Protein AF-A0A8S8XWK3-F1 (afdb_monomer_lite)

Structure (mmCIF, N/CA/C/O backbone):
data_AF-A0A8S8XWK3-F1
#
_entry.id   AF-A0A8S8XWK3-F1
#
loop_
_atom_site.group_PDB
_atom_site.id
_atom_site.type_symbol
_atom_site.label_atom_id
_atom_site.label_alt_id
_atom_site.label_comp_id
_atom_site.label_asym_id
_atom_site.label_entity_id
_atom_site.label_seq_id
_atom_site.pdbx_PDB_ins_code
_atom_site.Cartn_x
_atom_site.Cartn_y
_atom_site.Cartn_z
_atom_site.occupancy
_atom_site.B_iso_or_equiv
_atom_site.auth_seq_id
_atom_site.auth_comp_id
_atom_site.auth_asym_id
_atom_site.auth_atom_id
_atom_site.pdbx_PDB_model_num
ATOM 1 N N . MET A 1 1 ? -14.035 -8.958 2.913 1.00 49.16 1 MET A N 1
ATOM 2 C CA . MET A 1 1 ? -13.884 -9.021 4.379 1.00 49.16 1 MET A CA 1
ATOM 3 C C . MET A 1 1 ? -13.364 -7.660 4.763 1.00 49.16 1 MET A C 1
ATOM 5 O O . MET A 1 1 ? -12.313 -7.288 4.266 1.00 49.16 1 MET A O 1
ATOM 9 N N . ILE A 1 2 ? -14.172 -6.885 5.473 1.00 53.72 2 ILE A N 1
ATOM 10 C CA . ILE A 1 2 ? -13.828 -5.519 5.859 1.00 53.72 2 ILE A CA 1
ATOM 11 C C . ILE A 1 2 ? -12.912 -5.680 7.082 1.00 53.72 2 ILE A C 1
ATOM 13 O O . ILE A 1 2 ? -13.294 -6.381 8.017 1.00 53.72 2 ILE A O 1
ATOM 17 N N . GLN A 1 3 ? -11.659 -5.218 7.004 1.00 62.28 3 GLN A N 1
ATOM 18 C CA . GLN A 1 3 ? -10.723 -5.292 8.138 1.00 62.28 3 GLN A CA 1
ATOM 19 C C . GLN A 1 3 ? -10.417 -3.921 8.750 1.00 62.28 3 GLN A C 1
ATOM 21 O O . GLN A 1 3 ? -9.990 -3.860 9.899 1.00 62.28 3 GLN A O 1
ATOM 26 N N . PHE A 1 4 ? -10.659 -2.820 8.028 1.00 60.62 4 PHE A N 1
ATOM 27 C CA . PHE A 1 4 ? -10.454 -1.453 8.525 1.00 60.62 4 PHE A CA 1
ATOM 28 C C . PHE A 1 4 ? -11.403 -1.068 9.672 1.00 60.62 4 PHE A C 1
ATOM 30 O O . PHE A 1 4 ? -11.009 -0.369 10.601 1.00 60.62 4 PHE A O 1
ATOM 37 N N . ASP A 1 5 ? -12.648 -1.533 9.610 1.00 67.00 5 ASP A N 1
ATOM 38 C CA . ASP A 1 5 ? -13.683 -1.363 10.634 1.00 67.00 5 ASP A CA 1
ATOM 39 C C . ASP A 1 5 ? -13.344 -2.088 11.943 1.00 67.00 5 ASP A C 1
ATOM 41 O O . ASP A 1 5 ? -13.774 -1.657 13.013 1.00 67.00 5 ASP A O 1
ATOM 45 N N . LEU A 1 6 ? -12.540 -3.153 11.866 1.00 71.94 6 LEU A N 1
ATOM 46 C CA . LEU A 1 6 ? -12.059 -3.898 13.028 1.00 71.94 6 LEU A CA 1
ATOM 47 C C . LEU A 1 6 ? -10.711 -3.364 13.542 1.00 71.94 6 LEU A C 1
ATOM 49 O O . LEU A 1 6 ? -10.504 -3.248 14.749 1.00 71.94 6 LEU A O 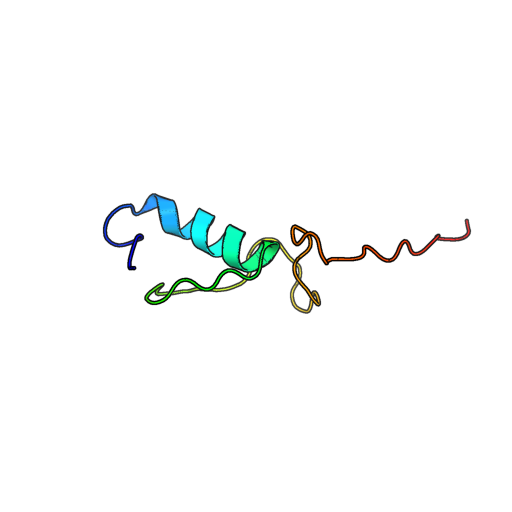1
ATOM 53 N N . TRP A 1 7 ? -9.803 -3.012 12.626 1.00 76.94 7 TRP A N 1
ATOM 54 C CA . TRP A 1 7 ? -8.453 -2.536 12.918 1.00 76.94 7 TRP A CA 1
ATOM 55 C C . TRP A 1 7 ? -8.116 -1.308 12.067 1.00 76.94 7 TRP A C 1
ATOM 57 O O . TRP A 1 7 ? -7.677 -1.421 10.924 1.00 76.94 7 TRP A O 1
ATOM 67 N N . PHE A 1 8 ? -8.214 -0.114 12.655 1.00 73.81 8 PHE A N 1
ATOM 68 C CA . PHE A 1 8 ? -7.913 1.143 11.953 1.00 73.81 8 PHE A CA 1
ATOM 69 C C . PHE A 1 8 ? -6.498 1.199 11.345 1.00 73.81 8 PHE A C 1
ATOM 71 O O . PHE A 1 8 ? -6.297 1.828 10.306 1.00 73.81 8 PHE A O 1
ATOM 78 N N . GLY A 1 9 ? -5.520 0.518 11.956 1.00 80.12 9 GLY A N 1
ATOM 79 C CA . GLY A 1 9 ? -4.143 0.443 11.452 1.00 80.12 9 GLY A CA 1
ATOM 80 C C . GLY A 1 9 ? -3.967 -0.404 10.185 1.00 80.12 9 GLY A C 1
ATOM 81 O O . GLY A 1 9 ? -2.934 -0.303 9.529 1.00 80.12 9 GLY A O 1
ATOM 82 N N . ALA A 1 10 ? -4.963 -1.211 9.804 1.00 82.31 10 ALA A N 1
ATOM 83 C CA . ALA A 1 10 ? -4.867 -2.094 8.642 1.00 82.31 10 ALA A CA 1
ATOM 84 C C . ALA A 1 10 ? -4.934 -1.344 7.299 1.00 82.31 10 ALA A C 1
ATOM 86 O O . ALA A 1 10 ? -4.450 -1.868 6.303 1.00 82.31 10 ALA A O 1
ATOM 87 N N . ASN A 1 11 ? -5.452 -0.108 7.269 1.00 83.56 11 ASN A N 1
ATOM 88 C CA . ASN A 1 11 ? -5.620 0.678 6.036 1.00 83.56 11 ASN A CA 1
ATOM 89 C C . ASN A 1 11 ? -4.314 0.781 5.226 1.00 83.56 11 ASN A C 1
ATOM 91 O O . ASN A 1 11 ? -4.287 0.523 4.025 1.00 83.56 11 ASN A O 1
ATOM 95 N N . TRP A 1 12 ? -3.202 1.099 5.897 1.00 84.56 12 TRP A N 1
ATOM 96 C CA . TRP A 1 12 ? -1.914 1.252 5.219 1.00 84.56 12 TRP A CA 1
ATOM 97 C C . TRP A 1 12 ? -1.393 -0.071 4.655 1.00 84.56 12 TRP A C 1
ATOM 99 O O . TRP A 1 12 ? -0.963 -0.126 3.506 1.00 84.56 12 TRP A O 1
ATOM 109 N N . HIS A 1 13 ? -1.494 -1.147 5.436 1.00 86.31 13 HIS A N 1
ATOM 110 C CA . HIS A 1 13 ? -1.033 -2.472 5.028 1.00 86.31 13 HIS A CA 1
ATOM 111 C C . HIS A 1 13 ? -1.864 -3.058 3.880 1.00 86.31 13 HIS A C 1
ATOM 113 O O . HIS A 1 13 ? -1.319 -3.712 2.992 1.00 86.31 13 HIS A O 1
ATOM 119 N N . GLU A 1 14 ? -3.171 -2.797 3.845 1.00 86.56 14 GLU A N 1
ATOM 120 C CA . GLU A 1 14 ? -4.030 -3.221 2.735 1.00 86.56 14 GLU A CA 1
ATOM 121 C C . GLU A 1 14 ? -3.695 -2.464 1.445 1.00 86.56 14 GLU A C 1
ATOM 123 O O . GLU A 1 14 ? -3.634 -3.062 0.368 1.00 86.56 14 GLU A O 1
ATOM 128 N N . ARG A 1 15 ? -3.385 -1.167 1.542 1.00 88.94 15 ARG A N 1
ATOM 129 C CA . ARG A 1 15 ? -2.924 -0.370 0.394 1.00 88.94 15 ARG A CA 1
ATOM 130 C C . ARG A 1 15 ? -1.543 -0.797 -0.097 1.00 88.94 15 ARG A C 1
ATOM 132 O O . ARG A 1 15 ? -1.330 -0.873 -1.303 1.00 88.94 15 ARG A O 1
ATOM 139 N N . GLU A 1 16 ? -0.631 -1.126 0.811 1.00 88.88 16 GLU A N 1
ATOM 140 C CA . GLU A 1 16 ? 0.694 -1.668 0.493 1.00 88.88 16 GLU A CA 1
ATOM 141 C C . GLU A 1 16 ? 0.596 -3.015 -0.239 1.00 88.88 16 GLU A C 1
ATOM 143 O O . GLU A 1 16 ? 1.199 -3.199 -1.297 1.00 88.88 16 GLU A O 1
ATOM 148 N N . ALA A 1 17 ? -0.217 -3.943 0.272 1.00 88.00 17 ALA A N 1
ATOM 149 C CA . ALA A 1 17 ? -0.443 -5.238 -0.364 1.00 88.00 17 ALA A CA 1
ATOM 150 C C . ALA A 1 17 ? -1.136 -5.100 -1.732 1.00 88.00 17 ALA A C 1
ATOM 152 O O . ALA A 1 17 ? -0.819 -5.837 -2.670 1.00 88.00 17 ALA A O 1
ATOM 153 N N . PHE A 1 18 ? -2.048 -4.138 -1.883 1.00 88.69 18 PHE A N 1
ATOM 154 C CA . PHE A 1 18 ? -2.630 -3.809 -3.182 1.00 88.69 18 PHE A CA 1
ATOM 155 C C . PHE A 1 18 ? -1.570 -3.315 -4.174 1.00 88.69 18 PHE A C 1
ATOM 157 O O . PHE A 1 18 ? -1.510 -3.799 -5.304 1.00 88.69 18 PHE A O 1
ATOM 164 N N . ASP A 1 19 ? -0.701 -2.401 -3.752 1.00 88.44 19 ASP A N 1
ATOM 165 C CA . ASP A 1 19 ? 0.293 -1.779 -4.625 1.00 88.44 19 ASP A CA 1
ATOM 166 C C . ASP A 1 19 ? 1.398 -2.760 -5.046 1.00 88.44 19 ASP A C 1
ATOM 168 O O . ASP A 1 19 ? 1.722 -2.886 -6.227 1.00 88.44 19 ASP A O 1
ATOM 172 N N . LEU A 1 20 ? 1.931 -3.531 -4.096 1.00 88.31 20 LEU A N 1
ATOM 173 C CA . LEU A 1 20 ? 3.104 -4.375 -4.330 1.00 88.31 20 LEU A CA 1
ATOM 174 C C . LEU A 1 20 ? 2.778 -5.788 -4.820 1.00 88.31 20 LEU A C 1
ATOM 176 O O . LEU A 1 20 ? 3.609 -6.384 -5.505 1.00 88.31 20 LEU A O 1
ATOM 180 N N . MET A 1 21 ? 1.600 -6.323 -4.478 1.00 86.38 21 MET A N 1
ATOM 181 C CA . MET A 1 21 ? 1.198 -7.707 -4.794 1.00 86.38 21 MET A CA 1
ATOM 182 C C . MET A 1 21 ? -0.027 -7.791 -5.718 1.00 86.38 21 MET A C 1
ATOM 184 O O . MET A 1 21 ? -0.289 -8.847 -6.308 1.00 86.38 21 MET A O 1
ATOM 188 N N . GLY A 1 22 ? -0.792 -6.705 -5.855 1.00 86.75 22 GLY A N 1
ATOM 189 C CA . GLY A 1 22 ? -2.029 -6.685 -6.638 1.00 86.75 22 GLY A CA 1
ATOM 190 C C . GLY A 1 22 ? -3.193 -7.394 -5.957 1.00 86.75 22 GLY A C 1
ATOM 191 O O . GLY A 1 22 ? -4.050 -7.962 -6.636 1.00 86.75 22 GLY A O 1
ATOM 192 N N . ILE A 1 23 ? -3.203 -7.428 -4.621 1.00 86.75 23 ILE A N 1
ATOM 193 C CA . ILE A 1 23 ? -4.280 -8.041 -3.836 1.00 86.75 23 ILE A CA 1
ATOM 194 C C . ILE A 1 23 ? -5.416 -7.028 -3.665 1.00 86.75 23 ILE A C 1
ATOM 196 O O . ILE A 1 23 ? -5.212 -5.938 -3.139 1.00 86.75 23 ILE A O 1
ATOM 200 N N . TYR A 1 24 ? -6.626 -7.397 -4.091 1.00 85.19 24 TYR A N 1
ATOM 201 C CA . TYR A 1 24 ? -7.810 -6.544 -3.980 1.00 85.19 24 TYR A CA 1
ATOM 202 C C . TYR A 1 24 ? -8.586 -6.823 -2.689 1.00 85.19 24 TYR A C 1
ATOM 204 O O . TYR A 1 24 ? -9.057 -7.940 -2.464 1.00 85.19 24 TYR A O 1
ATOM 212 N N . PHE A 1 25 ? -8.784 -5.783 -1.877 1.00 83.31 25 PHE A N 1
ATOM 213 C CA . PHE A 1 25 ? -9.580 -5.846 -0.651 1.00 83.31 25 PHE A CA 1
ATOM 214 C C . PHE A 1 25 ? -10.998 -5.316 -0.905 1.00 83.31 25 PHE A C 1
ATOM 216 O O . PHE A 1 25 ? -11.211 -4.129 -1.151 1.00 83.31 25 PHE A O 1
ATOM 223 N N . ILE A 1 26 ? -11.991 -6.211 -0.863 1.00 82.31 26 ILE A N 1
ATOM 224 C CA . ILE A 1 26 ? -13.403 -5.863 -1.085 1.00 82.31 26 ILE A CA 1
ATOM 225 C C . ILE A 1 26 ? -13.954 -5.147 0.153 1.00 82.31 26 ILE A C 1
ATOM 227 O O . ILE A 1 26 ? -14.025 -5.750 1.229 1.00 82.31 26 ILE A O 1
ATOM 231 N N . GLY A 1 27 ? -14.399 -3.900 -0.031 1.00 78.25 27 GLY A N 1
ATOM 232 C CA . GLY A 1 27 ? -14.976 -3.059 1.024 1.00 78.25 27 GLY A CA 1
ATOM 233 C C . GLY A 1 27 ? -14.023 -2.008 1.600 1.00 78.25 27 GLY A C 1
ATOM 234 O O . GLY A 1 27 ? -14.409 -1.308 2.531 1.00 78.25 27 GLY A O 1
ATOM 235 N N . HIS A 1 28 ? -12.805 -1.874 1.062 1.00 78.38 28 HIS A N 1
ATOM 236 C CA . HIS A 1 28 ? -11.885 -0.815 1.474 1.00 78.38 28 HIS A CA 1
ATOM 237 C C . HIS A 1 28 ? -12.353 0.554 0.933 1.00 78.38 28 HIS A C 1
ATOM 239 O O . HIS A 1 28 ? -12.628 0.656 -0.266 1.00 78.38 28 HIS A O 1
ATOM 245 N N . PRO A 1 29 ? -12.442 1.610 1.768 1.00 80.25 29 PRO A N 1
ATOM 246 C CA . PRO A 1 29 ? -12.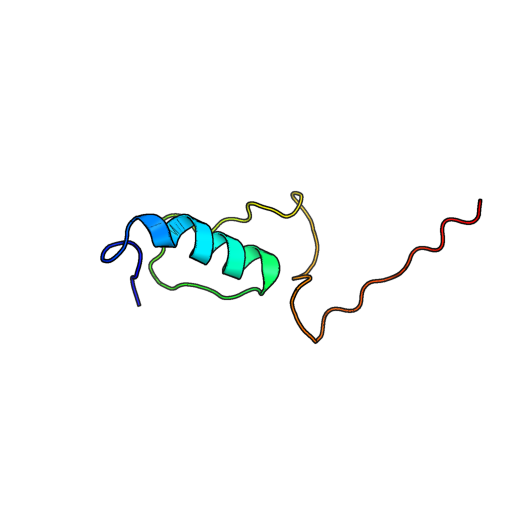976 2.910 1.349 1.00 80.25 29 PRO A CA 1
ATOM 247 C C . PRO A 1 29 ? -12.073 3.640 0.348 1.00 80.25 29 PRO A C 1
ATOM 249 O O . PRO A 1 29 ? -12.563 4.460 -0.423 1.00 80.25 29 PRO A O 1
ATOM 252 N N . ASP A 1 30 ? -10.766 3.352 0.355 1.00 81.56 30 ASP A N 1
ATOM 253 C CA . ASP A 1 30 ? -9.805 4.031 -0.513 1.00 81.56 30 ASP A CA 1
ATOM 254 C C . ASP A 1 30 ? -8.611 3.148 -0.905 1.00 81.56 30 ASP A C 1
ATOM 256 O O . ASP A 1 30 ? -7.522 3.225 -0.331 1.00 81.56 30 ASP A O 1
ATOM 260 N N . LEU A 1 31 ? -8.836 2.227 -1.842 1.00 81.88 31 LEU A N 1
ATOM 261 C CA . LEU A 1 31 ? -7.789 1.341 -2.347 1.00 81.88 31 LEU A CA 1
ATOM 262 C C . LEU A 1 31 ? -7.054 2.011 -3.520 1.00 81.88 31 LEU A C 1
ATOM 264 O O . LEU A 1 31 ? -7.441 1.883 -4.680 1.00 81.88 31 LEU A O 1
ATOM 268 N N . ARG A 1 32 ? -5.999 2.764 -3.204 1.00 82.56 32 ARG A N 1
ATOM 269 C CA . ARG A 1 32 ? -5.108 3.414 -4.178 1.00 82.56 32 ARG A CA 1
ATOM 270 C C . ARG A 1 32 ? -3.652 3.069 -3.895 1.00 82.56 32 ARG A C 1
ATOM 272 O O . ARG A 1 32 ? -3.301 2.790 -2.747 1.00 82.56 32 ARG A O 1
ATOM 279 N N . ARG A 1 33 ? -2.823 3.144 -4.940 1.00 82.62 33 ARG A N 1
ATOM 280 C CA . ARG A 1 33 ? -1.362 2.995 -4.855 1.00 82.62 33 ARG A CA 1
ATOM 281 C C . ARG A 1 33 ? -0.736 4.066 -3.960 1.00 82.62 33 ARG A C 1
ATOM 283 O O . ARG A 1 33 ? -1.303 5.151 -3.814 1.00 82.62 33 ARG A O 1
ATOM 290 N N . VAL A 1 34 ? 0.389 3.737 -3.326 1.00 85.25 34 VAL A N 1
ATOM 291 C CA . VAL A 1 34 ? 1.030 4.587 -2.303 1.00 85.25 34 VAL A CA 1
ATOM 292 C C . VAL A 1 34 ? 2.544 4.624 -2.439 1.00 85.25 34 VAL A C 1
ATOM 294 O O . VAL A 1 34 ? 3.141 5.675 -2.231 1.00 85.25 34 VAL A O 1
ATOM 297 N N . LEU A 1 35 ? 3.163 3.485 -2.738 1.00 84.19 35 LEU A N 1
ATOM 298 C CA . LEU A 1 35 ? 4.612 3.320 -2.745 1.00 84.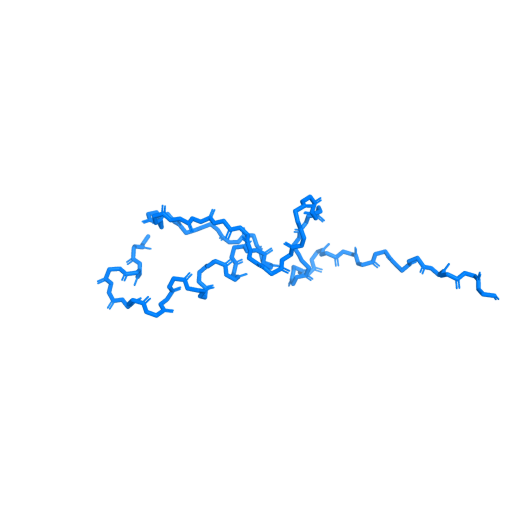19 35 LEU A CA 1
ATOM 299 C C . LEU A 1 35 ? 5.178 3.437 -4.157 1.00 84.19 35 LEU A C 1
ATOM 301 O O . LEU A 1 35 ? 6.267 3.976 -4.341 1.00 84.19 35 LEU A O 1
ATOM 305 N N . LEU A 1 36 ? 4.451 2.931 -5.151 1.00 85.25 36 LEU A N 1
ATOM 306 C CA . LEU A 1 36 ? 4.890 2.959 -6.539 1.00 85.25 36 LEU A CA 1
ATOM 307 C C . LEU A 1 36 ? 4.551 4.295 -7.219 1.00 85.25 36 LEU A C 1
ATOM 309 O O . LEU A 1 36 ? 3.490 4.868 -6.952 1.00 85.25 36 LEU A O 1
ATOM 313 N N . PRO A 1 37 ? 5.412 4.776 -8.139 1.00 83.38 37 PRO A N 1
ATOM 314 C CA . PRO A 1 37 ? 5.121 5.950 -8.952 1.00 83.38 37 PRO A CA 1
ATOM 315 C C . PRO A 1 37 ? 3.816 5.808 -9.742 1.00 83.38 37 PRO A C 1
ATOM 317 O O . PRO A 1 37 ? 3.433 4.711 -10.173 1.00 83.38 37 PRO A O 1
ATOM 320 N N . GLU A 1 38 ? 3.154 6.938 -9.992 1.00 76.12 38 GLU A N 1
ATOM 321 C CA . GLU A 1 38 ? 1.991 6.972 -10.876 1.00 76.12 38 GLU A CA 1
ATOM 322 C C . GLU A 1 38 ? 2.389 6.484 -12.279 1.00 76.12 38 GLU A C 1
ATOM 324 O O . GLU A 1 38 ? 3.321 6.998 -12.890 1.00 76.12 38 GLU A O 1
ATOM 329 N N . GLY A 1 39 ? 1.707 5.445 -12.773 1.00 77.81 39 GLY A N 1
ATOM 330 C CA . GLY A 1 39 ? 2.001 4.825 -14.071 1.00 77.81 39 GLY A CA 1
ATOM 331 C C . GLY A 1 39 ? 2.892 3.577 -14.036 1.00 77.81 39 GLY A C 1
ATOM 332 O O . GLY A 1 39 ? 3.101 2.976 -15.086 1.00 77.81 39 GLY A O 1
ATOM 333 N N . PHE A 1 40 ? 3.370 3.125 -12.869 1.00 79.94 40 PHE A N 1
ATOM 334 C CA . PHE A 1 40 ? 4.164 1.891 -12.783 1.00 79.94 40 PHE A CA 1
ATOM 335 C C . PHE A 1 40 ? 3.369 0.658 -13.258 1.00 79.94 40 PHE A C 1
ATOM 337 O O . PHE A 1 40 ? 2.323 0.320 -12.698 1.00 79.94 40 PHE A O 1
ATOM 344 N N . ALA A 1 41 ? 3.836 -0.050 -14.282 1.00 75.31 41 ALA A N 1
ATOM 345 C CA . ALA A 1 41 ? 3.150 -1.237 -14.782 1.00 75.31 41 ALA A CA 1
ATOM 346 C C . ALA A 1 41 ? 3.566 -2.480 -13.975 1.00 75.31 41 ALA A C 1
ATOM 348 O O . ALA A 1 41 ? 4.718 -2.895 -14.013 1.00 75.31 41 ALA A O 1
ATOM 349 N N . GLY A 1 42 ? 2.616 -3.091 -13.259 1.00 82.50 42 GLY A N 1
ATOM 350 C CA . GLY A 1 42 ? 2.831 -4.351 -12.536 1.00 82.50 42 GLY A CA 1
ATOM 351 C C . GLY A 1 42 ? 2.906 -4.235 -11.010 1.00 82.50 42 GLY A C 1
ATOM 352 O O . GLY A 1 42 ? 2.489 -3.235 -10.423 1.00 82.50 42 GLY A O 1
ATOM 353 N N . HIS A 1 43 ? 3.388 -5.318 -10.391 1.00 85.62 43 HIS A N 1
ATOM 354 C CA . HIS A 1 43 ? 3.434 -5.550 -8.945 1.00 85.62 43 HIS A CA 1
ATOM 355 C C . HIS A 1 43 ? 4.771 -6.226 -8.590 1.00 85.62 43 HIS A C 1
ATOM 357 O O . HIS A 1 43 ? 4.919 -7.422 -8.830 1.00 85.62 43 HIS A O 1
ATOM 363 N N . PRO A 1 44 ? 5.763 -5.494 -8.061 1.00 83.81 44 PRO A N 1
ATOM 364 C CA . PRO A 1 44 ? 7.150 -5.960 -7.986 1.00 83.81 44 PRO A CA 1
ATOM 365 C C . PRO A 1 44 ? 7.380 -7.137 -7.032 1.00 83.81 44 PRO A C 1
ATOM 367 O O . PRO A 1 44 ? 8.345 -7.874 -7.205 1.00 83.81 44 PRO A O 1
ATOM 370 N N . LEU A 1 45 ? 6.518 -7.342 -6.030 1.00 84.44 45 LEU A N 1
ATOM 371 C CA . LEU A 1 45 ? 6.660 -8.457 -5.085 1.00 84.44 45 LEU A CA 1
ATOM 372 C C . LEU A 1 45 ? 5.999 -9.756 -5.578 1.00 84.44 45 LEU A C 1
ATOM 374 O O . LEU A 1 45 ? 6.060 -10.786 -4.899 1.00 84.44 45 LEU A O 1
ATOM 378 N N . ARG A 1 46 ? 5.377 -9.746 -6.763 1.00 84.12 46 ARG A N 1
ATOM 379 C CA . ARG A 1 46 ? 4.870 -10.967 -7.387 1.00 84.12 46 ARG A CA 1
ATOM 380 C C . ARG A 1 46 ? 6.016 -11.850 -7.868 1.00 84.12 46 ARG A C 1
ATOM 382 O O . ARG A 1 46 ? 6.967 -11.380 -8.477 1.00 84.12 46 ARG A O 1
ATOM 389 N N . LYS A 1 47 ? 5.891 -13.163 -7.655 1.00 79.81 47 LYS A N 1
ATOM 390 C CA . LYS A 1 47 ? 6.899 -14.141 -8.107 1.00 79.81 47 LYS A CA 1
ATOM 391 C C . LYS A 1 47 ? 7.022 -14.220 -9.630 1.00 79.81 47 LYS A C 1
ATOM 393 O O 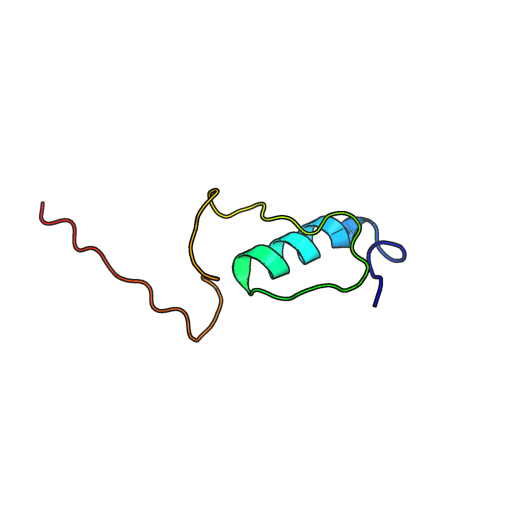. LYS A 1 47 ? 8.060 -14.630 -10.130 1.00 79.81 47 LYS A O 1
ATOM 398 N N . ASP A 1 48 ? 5.953 -13.878 -10.338 1.00 80.94 48 ASP A N 1
ATOM 399 C CA . ASP A 1 48 ? 5.869 -13.783 -11.794 1.00 80.94 48 ASP A CA 1
ATOM 400 C C . ASP A 1 48 ? 6.430 -12.465 -12.350 1.00 80.94 48 ASP A C 1
ATOM 402 O O . ASP A 1 48 ? 6.558 -12.326 -13.564 1.00 80.94 48 ASP A O 1
ATOM 406 N N . TYR A 1 49 ? 6.780 -11.504 -11.490 1.00 79.50 49 TYR A N 1
ATOM 407 C CA . TYR A 1 49 ? 7.331 -10.232 -11.931 1.00 79.50 49 TYR A CA 1
ATOM 408 C C . TYR A 1 49 ? 8.792 -10.396 -12.363 1.00 79.50 49 TYR A C 1
ATOM 410 O O . TYR A 1 49 ? 9.661 -10.750 -11.564 1.00 79.50 49 TYR A O 1
ATOM 418 N N . VAL A 1 50 ? 9.063 -10.123 -13.639 1.00 77.00 50 VAL A N 1
ATOM 419 C CA . VAL A 1 50 ? 10.418 -10.092 -14.193 1.00 77.00 50 VAL A CA 1
ATOM 420 C C . VAL A 1 50 ? 10.909 -8.653 -14.140 1.00 77.00 50 VAL A C 1
ATOM 422 O O . VAL A 1 50 ? 10.331 -7.771 -14.769 1.00 77.00 50 VAL A O 1
ATOM 425 N N . TYR A 1 51 ? 11.969 -8.412 -13.371 1.00 71.00 51 TYR A N 1
ATOM 426 C CA . TYR A 1 51 ? 12.654 -7.126 -13.393 1.00 71.00 51 TYR A CA 1
ATOM 427 C C . TYR A 1 51 ? 13.519 -7.064 -14.654 1.00 71.00 51 TYR A C 1
ATOM 429 O O . TYR A 1 51 ? 14.509 -7.791 -14.759 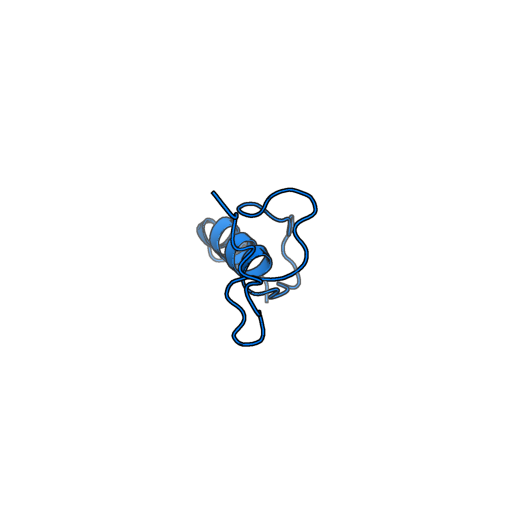1.00 71.00 51 TYR A O 1
ATOM 437 N N . GLU A 1 52 ? 13.136 -6.232 -15.621 1.00 67.62 52 GLU A N 1
ATOM 438 C CA . GLU A 1 52 ? 14.003 -5.930 -16.759 1.00 67.62 52 GLU A CA 1
ATOM 439 C C . GLU A 1 52 ? 15.172 -5.079 -16.255 1.00 67.62 52 GLU A C 1
ATOM 441 O O . GLU A 1 52 ? 15.011 -3.924 -15.861 1.00 67.62 52 GLU A O 1
ATOM 446 N N . ILE A 1 53 ? 16.360 -5.682 -16.208 1.00 65.75 53 ILE A N 1
ATOM 447 C CA . ILE A 1 53 ? 17.594 -4.947 -15.953 1.00 65.75 53 ILE A CA 1
ATOM 448 C C . ILE A 1 53 ? 17.883 -4.158 -17.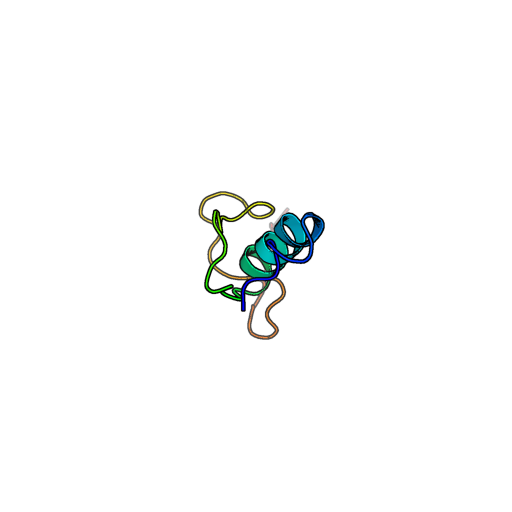228 1.00 65.75 53 ILE A C 1
ATOM 450 O O . ILE A 1 53 ? 18.340 -4.722 -18.220 1.00 65.75 53 ILE A O 1
ATOM 454 N N . HIS A 1 54 ? 17.612 -2.856 -17.215 1.00 62.00 54 HIS A N 1
ATOM 455 C CA . HIS A 1 54 ? 18.258 -1.961 -18.161 1.00 62.00 54 HIS A CA 1
ATOM 456 C C . HIS A 1 54 ? 19.721 -1.852 -17.719 1.00 62.00 54 HIS A C 1
ATOM 458 O O . HIS A 1 54 ? 20.021 -1.178 -16.735 1.00 62.00 54 HIS A O 1
ATOM 464 N N . GLU A 1 55 ? 20.619 -2.589 -18.378 1.00 60.59 55 GLU A N 1
ATOM 465 C CA . GLU A 1 55 ? 22.051 -2.310 -18.276 1.00 60.59 55 GLU A CA 1
ATOM 466 C C . GLU A 1 55 ? 22.255 -0.893 -18.823 1.00 60.59 55 GLU A C 1
ATOM 468 O O . GLU A 1 55 ? 22.192 -0.663 -20.029 1.00 60.59 55 GLU A O 1
ATOM 473 N N . GLU A 1 56 ? 22.409 0.088 -17.935 1.00 63.34 56 GLU A N 1
ATOM 474 C CA . GLU A 1 56 ? 22.952 1.379 -18.338 1.00 63.34 56 GLU A CA 1
ATOM 475 C C . GLU A 1 56 ? 24.413 1.138 -18.726 1.00 63.34 56 GLU A C 1
ATOM 477 O O . GLU A 1 56 ? 25.270 0.911 -17.869 1.00 63.34 56 GLU A O 1
ATOM 482 N N . GLU A 1 57 ? 24.671 1.119 -20.035 1.00 52.22 57 GLU A N 1
ATOM 483 C CA . GLU A 1 57 ? 26.018 1.168 -20.595 1.00 52.22 57 GLU A CA 1
ATOM 484 C C . GLU A 1 57 ? 26.643 2.521 -20.219 1.00 52.22 57 GLU A C 1
ATOM 486 O O . GLU A 1 57 ? 26.314 3.557 -20.802 1.00 52.22 57 GLU A O 1
ATOM 491 N N . TRP A 1 58 ? 27.501 2.502 -19.198 1.00 66.06 58 TRP A N 1
ATOM 492 C CA . TRP A 1 58 ? 28.378 3.612 -18.816 1.00 66.06 58 TRP A CA 1
ATOM 493 C C . TRP A 1 58 ? 29.673 3.601 -19.629 1.00 66.06 58 TRP A C 1
ATOM 495 O O . TRP A 1 58 ? 30.296 2.518 -19.733 1.00 66.06 58 TRP A O 1
#

Foldseek 3Di:
DDCCVVPVVCLVVQLVCCQQPVDDDPPRPDNDHDPDDDPDPDHNPDPPDDDPDPPPPD

Secondary structure (DSSP, 8-state):
---TTT-TTHHHHHHHHHHHH----TT-S-----SSPTT--S-TTSTT----------

Radius of gyration: 14.54 Å; chains: 1; bounding box: 43×21×34 Å

Sequence (58 aa):
MIQFDLWFGANWHEREAFDLMGIYFIGHPDLRRVLLPEGFAGHPLRKDYVYEIHEEEW

pLDDT: mean 77.93, std 9.94, range [49.16, 88.94]